Protein AF-A0A2W7AHA7-F1 (afdb_monomer)

pLDDT: mean 85.13, std 16.03, range [40.22, 98.12]

Secondary structure (DSSP, 8-state):
-----SSHHHHHHHHHHHHHHHH-PEEEEEEEEETTEEEEEEEE-TTS-EEEE----TT----------

Solvent-accessible surface area (backbone atoms only — not comparable to full-atom values): 4448 Å² total; per-residue (Å²): 137,79,92,76,68,95,28,46,57,60,47,48,52,52,46,70,77,35,34,48,81,77,70,56,27,46,82,73,43,67,61,37,77,54,97,96,40,73,35,52,34,33,29,34,39,89,86,74,44,84,41,82,42,81,84,80,55,88,91,64,90,50,67,66,75,72,82,76,130

Foldseek 3Di:
DDDWDPAPVRVLVVCVVCVCVPPVWAWDDALDDDPNDTFGTWTAHPVGDIDGDHDDIPDDHCPPPPPDD

Mean predicted aligned error: 6.38 Å

Structure (mmCIF, N/CA/C/O backbone):
data_AF-A0A2W7AHA7-F1
#
_entry.id   AF-A0A2W7AHA7-F1
#
loop_
_atom_site.group_PDB
_atom_site.id
_atom_site.type_symbol
_atom_site.label_atom_id
_atom_site.label_alt_id
_atom_site.label_comp_id
_atom_site.label_asym_id
_atom_site.label_entity_id
_atom_site.label_seq_id
_atom_site.pdbx_PDB_ins_code
_atom_site.Cartn_x
_atom_site.Cartn_y
_atom_site.Cartn_z
_atom_site.occupancy
_atom_site.B_iso_or_equiv
_atom_site.auth_seq_id
_atom_site.auth_comp_id
_atom_site.auth_asym_id
_atom_site.auth_atom_id
_atom_site.pdbx_PDB_model_num
ATOM 1 N N . MET A 1 1 ? 26.934 4.002 -3.561 1.00 55.69 1 MET A N 1
ATOM 2 C CA . MET A 1 1 ? 25.755 3.428 -4.236 1.00 55.69 1 MET A CA 1
ATOM 3 C C . MET A 1 1 ? 24.933 2.737 -3.168 1.00 55.69 1 MET A C 1
ATOM 5 O O . MET A 1 1 ? 25.377 1.724 -2.643 1.00 55.69 1 MET A O 1
ATOM 9 N N . SER A 1 2 ? 23.848 3.372 -2.733 1.00 75.00 2 SER A N 1
ATOM 10 C CA . SER A 1 2 ? 22.885 2.787 -1.797 1.00 75.00 2 SER A CA 1
ATOM 11 C C . SER A 1 2 ? 21.923 1.879 -2.556 1.00 75.00 2 SER A C 1
ATOM 13 O O . SER A 1 2 ? 21.689 2.069 -3.747 1.00 75.00 2 SER A O 1
ATOM 15 N N . TRP A 1 3 ? 21.391 0.877 -1.866 1.00 82.38 3 TRP A N 1
ATOM 16 C CA . TRP A 1 3 ? 20.291 0.073 -2.384 1.00 82.38 3 TRP A CA 1
ATOM 17 C C . TRP A 1 3 ? 19.028 0.939 -2.523 1.00 82.38 3 TRP A C 1
ATOM 19 O O . TRP A 1 3 ? 18.765 1.763 -1.646 1.00 82.38 3 TRP A O 1
ATOM 29 N N . GLN A 1 4 ? 18.266 0.741 -3.600 1.00 81.44 4 GLN A N 1
ATOM 30 C CA . GLN A 1 4 ? 16.989 1.410 -3.864 1.00 81.44 4 GLN A CA 1
ATOM 31 C C . GLN A 1 4 ? 16.054 0.486 -4.656 1.00 81.44 4 GLN A C 1
ATOM 33 O O . GLN A 1 4 ? 16.516 -0.482 -5.269 1.00 81.44 4 GLN A O 1
ATOM 38 N N . PHE A 1 5 ? 14.752 0.786 -4.656 1.00 85.50 5 PHE A N 1
ATOM 39 C CA . PHE A 1 5 ? 13.804 0.100 -5.537 1.00 85.50 5 PHE A CA 1
ATOM 40 C C . PHE A 1 5 ? 14.025 0.515 -6.995 1.00 85.50 5 PHE A C 1
ATOM 42 O O . PHE A 1 5 ? 14.639 1.544 -7.272 1.00 85.50 5 PHE A O 1
ATOM 49 N N . ASP A 1 6 ? 13.506 -0.275 -7.931 1.00 84.31 6 ASP A N 1
ATOM 50 C CA . ASP A 1 6 ? 13.617 0.026 -9.364 1.00 84.31 6 ASP A CA 1
ATOM 51 C C . ASP A 1 6 ? 12.705 1.201 -9.782 1.00 84.31 6 ASP A C 1
ATOM 53 O O . ASP A 1 6 ? 13.083 2.041 -10.590 1.00 84.31 6 ASP A O 1
ATOM 57 N N . CYS A 1 7 ? 11.515 1.326 -9.175 1.00 83.25 7 CYS A N 1
ATOM 58 C CA . CYS A 1 7 ? 10.600 2.452 -9.398 1.00 83.25 7 CYS A CA 1
ATOM 59 C C . CYS A 1 7 ? 9.631 2.658 -8.219 1.00 83.25 7 CYS A C 1
ATOM 61 O O . CYS A 1 7 ? 9.540 1.811 -7.324 1.00 83.25 7 CYS A O 1
ATOM 63 N N . GLU A 1 8 ? 8.875 3.764 -8.239 1.00 85.25 8 GLU A N 1
ATOM 64 C CA . GLU A 1 8 ? 7.873 4.078 -7.205 1.00 85.25 8 GLU A CA 1
ATOM 65 C C . GLU A 1 8 ? 6.754 3.032 -7.129 1.00 85.25 8 GLU A C 1
ATOM 67 O O . GLU A 1 8 ? 6.340 2.674 -6.033 1.00 85.25 8 GLU A O 1
ATOM 72 N N . LEU A 1 9 ? 6.336 2.452 -8.261 1.00 86.94 9 LEU A N 1
ATOM 73 C CA . LEU A 1 9 ? 5.327 1.386 -8.267 1.00 86.94 9 LEU A CA 1
ATOM 74 C C . LEU A 1 9 ? 5.809 0.145 -7.502 1.00 86.94 9 LEU A C 1
ATOM 76 O O . LEU A 1 9 ? 5.062 -0.415 -6.706 1.00 86.94 9 LEU A O 1
ATOM 80 N N . SER A 1 10 ? 7.066 -0.263 -7.701 1.00 89.12 10 SER A N 1
ATOM 81 C CA . SER A 1 10 ? 7.662 -1.403 -6.994 1.00 89.12 10 SER A CA 1
ATOM 82 C C . SER A 1 10 ? 7.797 -1.139 -5.492 1.00 89.12 10 SER A C 1
ATOM 84 O O . SER A 1 10 ? 7.604 -2.045 -4.680 1.00 89.12 10 SER A O 1
ATOM 86 N N . LEU A 1 11 ? 8.115 0.104 -5.118 1.00 91.50 11 LEU A N 1
ATOM 87 C CA . LEU A 1 11 ? 8.134 0.552 -3.727 1.00 91.50 11 LEU A CA 1
ATOM 88 C C . LEU A 1 11 ? 6.723 0.495 -3.119 1.00 91.50 11 LEU A C 1
ATOM 90 O O . LEU A 1 11 ? 6.534 -0.074 -2.044 1.00 91.50 11 LEU A O 1
ATOM 94 N N . GLU A 1 12 ? 5.728 1.037 -3.818 1.00 91.75 12 GLU A N 1
ATOM 95 C CA . GLU A 1 12 ? 4.335 1.054 -3.377 1.00 91.75 12 GLU A CA 1
ATOM 96 C C . GLU A 1 12 ? 3.766 -0.362 -3.242 1.00 91.75 12 GLU A C 1
ATOM 98 O O . GLU A 1 12 ? 3.166 -0.676 -2.218 1.00 91.75 12 GLU A O 1
ATOM 103 N N . ASP A 1 13 ? 4.021 -1.253 -4.205 1.00 93.25 13 ASP A N 1
ATOM 104 C CA . ASP A 1 13 ? 3.603 -2.658 -4.151 1.00 93.25 13 ASP A CA 1
ATOM 105 C C . ASP A 1 13 ? 4.221 -3.390 -2.953 1.00 93.25 13 ASP A C 1
ATOM 107 O O . ASP A 1 13 ? 3.534 -4.141 -2.251 1.00 93.25 13 ASP A O 1
ATOM 111 N N . PHE A 1 14 ? 5.506 -3.146 -2.677 1.00 94.56 14 PHE A N 1
ATOM 112 C CA . PHE A 1 14 ? 6.187 -3.732 -1.527 1.00 94.56 14 PHE A CA 1
ATOM 113 C C . PHE A 1 14 ? 5.550 -3.283 -0.206 1.00 94.56 14 PHE A C 1
ATOM 115 O O . PHE A 1 14 ? 5.227 -4.126 0.638 1.00 94.56 14 PHE A O 1
ATOM 122 N N . PHE A 1 15 ? 5.321 -1.979 -0.028 1.00 95.19 15 PHE A N 1
ATOM 123 C CA . PHE A 1 15 ? 4.667 -1.459 1.174 1.00 95.19 15 PHE A CA 1
ATOM 124 C C . PHE A 1 15 ? 3.208 -1.904 1.264 1.00 95.19 15 PHE A C 1
ATOM 126 O O . PHE A 1 15 ? 2.767 -2.310 2.338 1.00 95.19 15 PHE A O 1
ATOM 133 N N . TRP A 1 16 ? 2.473 -1.920 0.153 1.00 95.75 16 TRP A N 1
ATOM 134 C CA . TRP A 1 16 ? 1.089 -2.381 0.109 1.00 95.75 16 TRP A CA 1
ATOM 135 C C . TRP A 1 16 ? 0.958 -3.829 0.572 1.00 95.75 16 TRP A C 1
ATOM 137 O O . TRP A 1 16 ? 0.036 -4.139 1.312 1.00 95.75 16 TRP A O 1
ATOM 147 N N . GLN A 1 17 ? 1.881 -4.720 0.217 1.00 96.81 17 GLN A N 1
ATOM 148 C CA . GLN A 1 17 ? 1.810 -6.125 0.641 1.00 96.81 17 GLN A CA 1
ATOM 149 C C . GLN A 1 17 ? 2.298 -6.352 2.078 1.00 96.81 17 GLN A C 1
ATOM 151 O O . GLN A 1 17 ? 1.888 -7.316 2.723 1.00 96.81 17 GLN A O 1
ATOM 156 N N . ASN A 1 18 ? 3.153 -5.466 2.599 1.00 96.75 18 ASN A N 1
ATOM 157 C CA . ASN A 1 18 ? 3.879 -5.687 3.853 1.00 96.75 18 ASN A CA 1
ATOM 158 C C . ASN A 1 18 ? 3.582 -4.644 4.942 1.00 96.75 18 ASN A C 1
ATOM 160 O O . ASN A 1 18 ? 4.234 -4.635 5.984 1.00 96.75 18 ASN A O 1
ATOM 164 N N . LEU A 1 19 ? 2.586 -3.774 4.756 1.00 96.25 19 LEU A N 1
ATOM 165 C CA . LEU A 1 19 ? 2.336 -2.654 5.670 1.00 96.25 19 LEU A CA 1
ATOM 166 C C . LEU A 1 19 ? 2.106 -3.104 7.120 1.00 96.25 19 LEU A C 1
ATOM 168 O O . LEU A 1 19 ? 2.599 -2.481 8.066 1.00 96.25 19 LEU A O 1
ATOM 172 N N . LYS A 1 20 ? 1.407 -4.231 7.293 1.00 96.44 20 LYS A N 1
ATOM 173 C CA . LYS A 1 20 ? 1.131 -4.792 8.615 1.00 96.44 20 LYS A CA 1
ATOM 174 C C . LYS A 1 20 ? 2.385 -5.323 9.302 1.00 96.44 20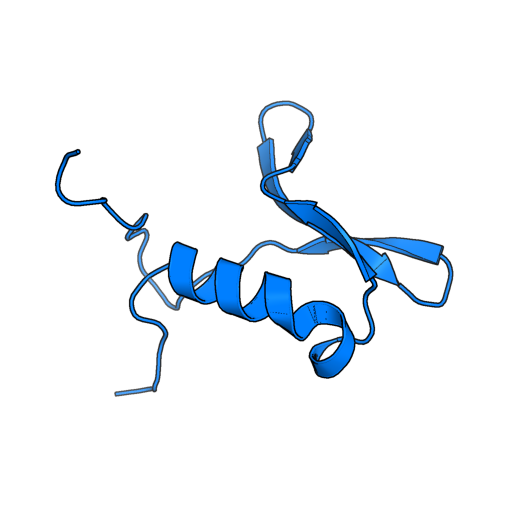 LYS A C 1
ATOM 176 O O . LYS A 1 20 ? 2.540 -5.111 10.499 1.00 96.44 20 LYS A O 1
ATOM 181 N N . SER A 1 21 ? 3.271 -6.000 8.578 1.00 97.56 21 SER A N 1
ATOM 182 C CA . SER A 1 21 ? 4.495 -6.564 9.158 1.00 97.56 21 SER A CA 1
ATOM 183 C C . SER A 1 21 ? 5.566 -5.499 9.396 1.00 97.56 21 SER A C 1
ATOM 185 O O . SER A 1 21 ? 6.265 -5.567 10.402 1.00 97.56 21 SER A O 1
ATOM 187 N N . LEU A 1 22 ? 5.667 -4.502 8.513 1.00 96.56 22 LEU A N 1
ATOM 188 C CA . LEU A 1 22 ? 6.685 -3.451 8.585 1.00 96.56 22 LEU A CA 1
ATOM 189 C C . LEU A 1 22 ? 6.341 -2.358 9.599 1.00 96.56 22 LEU A C 1
ATOM 191 O O . LEU A 1 22 ? 7.210 -1.925 10.350 1.00 96.56 22 LEU A O 1
ATOM 195 N N . LEU A 1 23 ? 5.086 -1.897 9.606 1.00 95.62 23 LEU A N 1
ATOM 196 C CA . LEU A 1 23 ? 4.669 -0.693 10.337 1.00 95.62 23 LEU A CA 1
ATOM 197 C C . LEU A 1 23 ? 3.494 -0.937 11.297 1.00 95.62 23 LEU A C 1
ATOM 199 O O . LEU A 1 23 ? 3.044 -0.010 11.967 1.00 95.62 23 LEU A O 1
ATOM 203 N N . ASN A 1 24 ? 2.978 -2.170 11.379 1.00 97.38 24 ASN A N 1
ATOM 204 C CA . ASN A 1 24 ? 1.787 -2.527 12.159 1.00 97.38 24 ASN A CA 1
ATOM 205 C C . ASN A 1 24 ? 0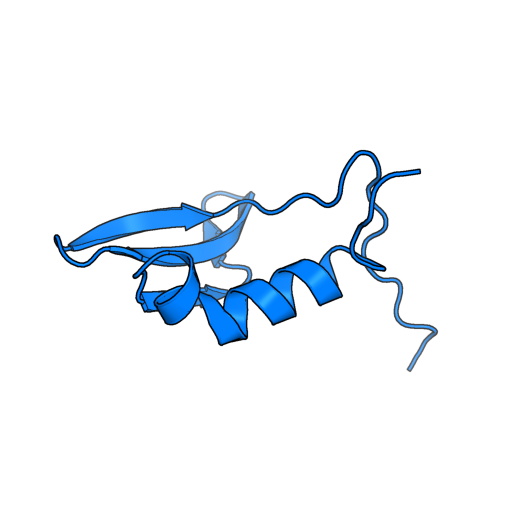.512 -1.749 11.769 1.00 97.38 24 ASN A C 1
ATOM 207 O O . ASN A 1 24 ? -0.433 -1.659 12.558 1.00 97.38 24 ASN A O 1
ATOM 211 N N . LEU A 1 25 ? 0.451 -1.235 10.540 1.00 98.06 25 LEU A N 1
ATOM 212 C CA . LEU A 1 25 ? -0.722 -0.548 10.000 1.00 98.06 25 LEU A CA 1
ATOM 213 C C . LEU A 1 25 ? -1.594 -1.519 9.198 1.00 98.06 25 LEU A C 1
ATOM 215 O O . LEU A 1 25 ? -1.099 -2.470 8.596 1.00 98.06 25 LEU A O 1
ATOM 219 N N . THR A 1 26 ? -2.898 -1.271 9.181 1.00 97.31 26 THR A N 1
ATOM 220 C CA . THR A 1 26 ? -3.854 -1.987 8.327 1.00 97.31 26 THR A CA 1
ATOM 221 C C . THR A 1 26 ? -4.160 -1.113 7.115 1.00 97.31 26 THR A C 1
ATOM 223 O O . THR A 1 26 ? -4.553 0.040 7.300 1.00 97.31 26 THR A O 1
ATOM 226 N N . GLN A 1 27 ? -3.974 -1.626 5.893 1.00 96.75 27 GLN A N 1
ATOM 227 C CA . GLN A 1 27 ? -4.292 -0.863 4.682 1.00 96.75 27 GLN A CA 1
ATOM 228 C C . GLN A 1 27 ? -5.799 -0.577 4.606 1.00 96.75 27 GLN A C 1
ATOM 230 O O . GLN A 1 27 ? -6.610 -1.436 4.955 1.00 96.75 27 GLN A O 1
ATOM 235 N N . LEU A 1 28 ? -6.169 0.613 4.137 1.00 96.12 28 LEU A N 1
ATOM 236 C CA . LEU A 1 28 ? -7.557 0.992 3.870 1.00 96.12 28 LEU A CA 1
ATOM 237 C C . LEU A 1 28 ? -7.791 1.251 2.385 1.00 96.12 28 LEU A C 1
ATOM 239 O O . LEU A 1 28 ? -8.746 0.722 1.826 1.00 96.12 28 LEU A O 1
ATOM 243 N N . ASP A 1 29 ? -6.930 2.052 1.760 1.00 95.31 29 ASP A N 1
ATOM 244 C CA . ASP A 1 29 ? -7.042 2.394 0.344 1.00 95.31 29 ASP A CA 1
ATOM 245 C C . ASP A 1 29 ? -5.665 2.692 -0.253 1.00 95.31 29 ASP A C 1
ATOM 247 O O . ASP A 1 29 ? -4.725 3.045 0.466 1.00 95.31 29 ASP A O 1
ATOM 251 N N . ARG A 1 30 ? -5.552 2.536 -1.568 1.00 93.50 30 ARG A N 1
ATOM 252 C CA . ARG A 1 30 ? -4.329 2.757 -2.341 1.00 93.50 30 ARG A CA 1
ATOM 253 C C . ARG A 1 30 ? -4.582 3.850 -3.375 1.00 93.50 30 ARG A C 1
ATOM 255 O O . ARG A 1 30 ? -5.650 3.867 -3.979 1.00 93.50 30 ARG A O 1
ATOM 262 N N . GLN A 1 31 ? -3.613 4.738 -3.598 1.00 88.94 31 GLN A N 1
ATOM 263 C CA . GLN A 1 31 ? -3.744 5.889 -4.506 1.00 88.94 31 GLN A CA 1
ATOM 264 C C . GLN A 1 31 ? -5.011 6.709 -4.209 1.00 88.94 31 GLN A C 1
ATOM 266 O O . GLN A 1 31 ? -5.772 7.110 -5.099 1.00 88.94 31 GLN A O 1
ATOM 271 N N . HIS A 1 32 ? -5.250 6.936 -2.919 1.00 91.88 32 HIS A N 1
ATOM 272 C CA . HIS A 1 32 ? -6.464 7.551 -2.415 1.00 91.88 32 HIS A CA 1
ATOM 273 C C . HIS A 1 32 ? -6.509 9.039 -2.782 1.00 91.88 32 HIS A C 1
ATOM 275 O O . HIS A 1 32 ? -5.555 9.783 -2.551 1.00 91.88 32 HIS A O 1
ATOM 281 N N . ARG A 1 33 ? -7.632 9.495 -3.349 1.00 91.44 33 ARG A N 1
ATOM 282 C CA . ARG A 1 33 ? -7.800 10.877 -3.825 1.00 91.44 33 ARG A CA 1
ATOM 283 C C . ARG A 1 33 ? -8.498 11.745 -2.782 1.00 91.44 33 ARG A C 1
ATOM 285 O O . ARG A 1 33 ? -9.668 11.522 -2.485 1.00 91.44 33 ARG A O 1
ATOM 292 N N . ILE A 1 34 ? -7.824 12.794 -2.309 1.00 87.81 34 ILE A N 1
ATOM 293 C CA . ILE A 1 34 ? -8.391 13.807 -1.402 1.00 87.81 34 ILE A CA 1
ATOM 294 C C . ILE A 1 34 ? -8.038 15.193 -1.929 1.00 87.81 34 ILE A C 1
ATOM 296 O O . ILE A 1 34 ? -6.866 15.496 -2.113 1.00 87.81 34 ILE A O 1
ATOM 300 N N . ASN A 1 35 ? -9.038 16.058 -2.130 1.00 85.38 35 ASN A N 1
ATOM 301 C CA . ASN A 1 35 ? -8.856 17.486 -2.443 1.00 85.38 35 ASN A CA 1
ATOM 302 C C . ASN A 1 35 ? -7.751 17.768 -3.485 1.00 8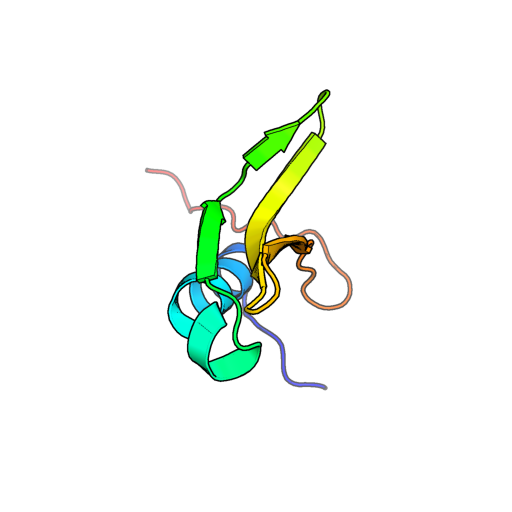5.38 35 ASN A C 1
ATOM 304 O O . ASN A 1 35 ? -6.839 18.556 -3.244 1.00 85.38 35 ASN A O 1
ATOM 308 N N . ASN A 1 36 ? -7.840 17.106 -4.643 1.00 87.81 36 ASN A N 1
ATOM 309 C CA . ASN A 1 36 ? -6.889 17.178 -5.765 1.00 87.81 36 ASN A CA 1
ATOM 310 C C . ASN A 1 36 ? -5.480 16.611 -5.511 1.00 87.81 36 ASN A C 1
ATOM 312 O O . ASN A 1 36 ? -4.622 16.735 -6.382 1.00 87.81 36 ASN A O 1
ATOM 316 N N . GLN A 1 37 ? -5.242 15.960 -4.380 1.00 87.69 37 GLN A N 1
ATOM 317 C CA . GLN A 1 37 ? -4.014 15.222 -4.098 1.00 87.69 37 GLN A CA 1
ATOM 318 C C . GLN A 1 37 ? -4.278 13.718 -4.159 1.00 87.69 37 GLN A C 1
ATOM 320 O O . GLN A 1 37 ? -5.400 13.256 -3.928 1.00 87.69 37 GLN A O 1
ATOM 325 N N . VAL A 1 38 ? -3.237 12.969 -4.505 1.00 89.06 38 VAL A N 1
ATOM 326 C CA . VAL A 1 38 ? -3.211 11.508 -4.437 1.00 89.06 38 VAL A CA 1
ATOM 327 C C . VAL A 1 38 ? -2.272 11.151 -3.296 1.00 89.06 38 VAL A C 1
ATOM 329 O O . VAL A 1 38 ? -1.171 11.683 -3.244 1.00 89.06 38 VAL A O 1
ATOM 332 N N . VAL A 1 39 ? -2.738 10.306 -2.384 1.00 92.25 39 VAL A N 1
ATOM 333 C CA . VAL A 1 39 ? -1.934 9.711 -1.313 1.00 92.25 39 VAL A CA 1
ATOM 334 C C . VAL A 1 39 ? -1.663 8.265 -1.698 1.00 92.25 39 VAL A C 1
ATOM 336 O O . VAL A 1 39 ? -2.616 7.536 -1.985 1.00 92.25 39 VAL A O 1
ATOM 339 N N . ASP A 1 40 ? -0.403 7.838 -1.673 1.00 92.62 40 ASP A N 1
ATOM 340 C CA . ASP A 1 40 ? -0.021 6.489 -2.109 1.00 92.62 40 ASP A CA 1
ATOM 341 C C . ASP A 1 40 ? -0.753 5.405 -1.310 1.00 92.62 40 ASP A C 1
ATOM 343 O O . ASP A 1 40 ? -1.389 4.522 -1.885 1.00 92.62 40 ASP A O 1
ATOM 347 N N . ILE A 1 41 ? -0.734 5.486 0.027 1.00 95.56 41 ILE A N 1
ATOM 348 C CA . ILE A 1 41 ? -1.443 4.527 0.884 1.00 95.56 41 ILE A CA 1
ATOM 349 C C . ILE A 1 41 ? -2.176 5.244 2.022 1.00 95.56 41 ILE A 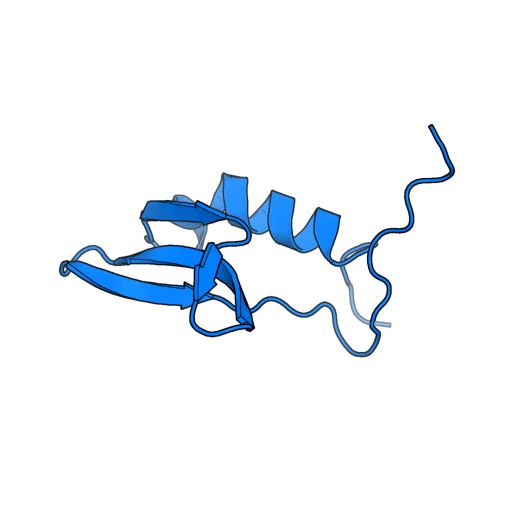C 1
ATOM 351 O O . ILE A 1 41 ? -1.580 5.943 2.843 1.00 95.56 41 ILE A O 1
ATOM 355 N N . LEU A 1 42 ? -3.481 4.996 2.121 1.00 96.88 42 LEU A N 1
ATOM 356 C CA . LEU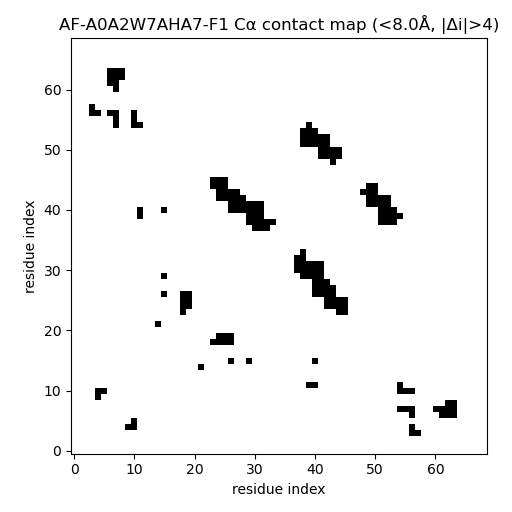 A 1 42 ? -4.303 5.299 3.288 1.00 96.88 42 LEU A CA 1
ATOM 357 C C . LEU A 1 42 ? -4.351 4.063 4.190 1.00 96.88 42 LEU A C 1
ATOM 359 O O . LEU A 1 42 ? -4.675 2.963 3.739 1.00 96.88 42 LEU A O 1
ATOM 363 N N . ALA A 1 43 ? -4.066 4.236 5.475 1.00 97.44 43 ALA A N 1
ATOM 364 C CA . ALA A 1 43 ? -4.045 3.146 6.441 1.00 97.44 43 ALA A CA 1
ATOM 365 C C . ALA A 1 43 ? -4.628 3.563 7.795 1.00 97.44 43 ALA A C 1
ATOM 367 O O . ALA A 1 43 ? -4.855 4.743 8.070 1.00 97.44 43 ALA A O 1
ATOM 368 N N . VAL A 1 44 ? -4.845 2.575 8.661 1.00 98.12 44 VAL A N 1
ATOM 369 C CA . VAL A 1 44 ? -5.224 2.786 10.059 1.00 98.12 44 VAL A CA 1
ATOM 370 C C . VAL A 1 44 ? -4.228 2.113 10.991 1.00 98.12 44 VAL A C 1
ATOM 372 O O . VAL A 1 44 ? -3.796 0.976 10.776 1.00 98.12 44 VAL A O 1
ATOM 375 N N . SER A 1 45 ? -3.846 2.827 12.040 1.00 97.50 45 SER A N 1
ATOM 376 C CA . SER A 1 45 ? -3.002 2.301 13.106 1.00 97.50 45 SER A CA 1
ATOM 377 C C . SER A 1 45 ? -3.805 1.449 14.106 1.00 97.50 45 SER A C 1
ATOM 379 O O . SER A 1 45 ? -5.035 1.526 14.161 1.00 97.50 45 SER A O 1
ATOM 381 N N . PRO A 1 46 ? -3.142 0.657 14.971 1.00 97.62 46 PRO A N 1
ATOM 382 C CA . PRO A 1 46 ? -3.832 -0.141 15.991 1.00 97.62 46 PRO A CA 1
ATOM 383 C C . PRO A 1 46 ? -4.683 0.684 16.969 1.00 97.62 46 PRO A C 1
ATOM 385 O O . PRO A 1 46 ? -5.668 0.181 17.501 1.00 97.62 46 PRO A O 1
ATOM 388 N N . ASN A 1 47 ? -4.325 1.951 17.195 1.00 97.31 47 ASN A N 1
ATOM 389 C CA . ASN A 1 47 ? -5.073 2.900 18.024 1.00 97.31 47 ASN A CA 1
ATOM 390 C C . ASN A 1 47 ? -6.119 3.711 17.231 1.00 97.31 47 ASN A C 1
ATOM 392 O O . ASN A 1 47 ? -6.542 4.763 17.699 1.00 97.31 47 ASN A O 1
ATOM 396 N N . GLN A 1 48 ? -6.544 3.223 16.059 1.00 96.25 48 GLN A N 1
ATOM 397 C CA . GLN A 1 48 ? -7.615 3.804 15.235 1.00 96.25 48 GLN A CA 1
ATOM 398 C C . GLN A 1 48 ? -7.326 5.219 14.708 1.00 96.25 48 GLN A C 1
ATOM 400 O O . GLN A 1 48 ? -8.246 5.993 14.452 1.00 96.25 48 GLN A O 1
ATOM 405 N N . GLN A 1 49 ? -6.053 5.569 14.519 1.00 98.06 49 GLN A N 1
ATOM 406 C CA . GLN A 1 49 ? -5.680 6.824 13.870 1.00 98.06 49 GLN A CA 1
ATOM 407 C C . GLN A 1 49 ? -5.545 6.602 12.366 1.00 98.06 49 GLN A C 1
ATOM 409 O O . GLN A 1 49 ? -4.981 5.599 11.924 1.00 98.06 49 GLN A O 1
ATOM 414 N N . ILE A 1 50 ? -6.051 7.554 11.585 1.00 96.94 50 ILE A N 1
ATOM 415 C CA . ILE A 1 50 ? -5.817 7.588 10.144 1.00 96.94 50 ILE A CA 1
ATOM 416 C C . ILE A 1 50 ? -4.360 7.964 9.885 1.00 96.94 50 ILE A C 1
ATOM 418 O O . ILE A 1 50 ? -3.854 8.941 10.437 1.00 96.94 50 ILE A O 1
ATOM 422 N N . VAL A 1 51 ? -3.709 7.188 9.025 1.00 96.62 51 VAL A N 1
ATOM 423 C CA . VAL A 1 51 ? -2.335 7.404 8.581 1.00 96.62 51 VAL A CA 1
ATOM 424 C C . VAL A 1 51 ? -2.336 7.561 7.064 1.00 96.62 51 VAL A C 1
ATOM 426 O O . VAL A 1 51 ? -2.864 6.713 6.347 1.00 96.62 51 VAL A O 1
ATOM 429 N N . LEU A 1 52 ? -1.738 8.653 6.592 1.00 95.38 52 LEU A N 1
ATOM 430 C CA . LEU A 1 52 ? -1.473 8.915 5.179 1.00 95.38 52 LEU A CA 1
ATOM 431 C C . LEU A 1 52 ? 0.011 8.656 4.934 1.00 95.38 52 LEU A C 1
ATOM 433 O O . LEU A 1 52 ? 0.853 9.280 5.582 1.00 95.38 52 LEU A O 1
ATOM 437 N N . LEU A 1 53 ? 0.327 7.720 4.046 1.00 93.81 53 LEU A N 1
ATOM 438 C CA . LEU A 1 53 ? 1.696 7.409 3.656 1.00 93.81 53 LEU A CA 1
ATOM 439 C C . LEU A 1 53 ? 1.954 7.957 2.258 1.00 93.81 53 LEU A C 1
ATOM 441 O O . LEU A 1 53 ? 1.264 7.589 1.310 1.00 93.81 53 LEU A O 1
ATOM 445 N N . GLU A 1 54 ? 2.979 8.797 2.170 1.00 92.12 54 GLU A N 1
ATOM 446 C CA . GLU A 1 54 ? 3.581 9.256 0.923 1.00 92.12 54 GLU A CA 1
ATOM 447 C C . GLU A 1 54 ? 4.933 8.552 0.778 1.00 92.12 54 GLU A C 1
ATOM 449 O O . GLU A 1 54 ? 5.789 8.634 1.667 1.00 92.12 54 GLU A O 1
ATOM 454 N N . LEU A 1 55 ? 5.117 7.829 -0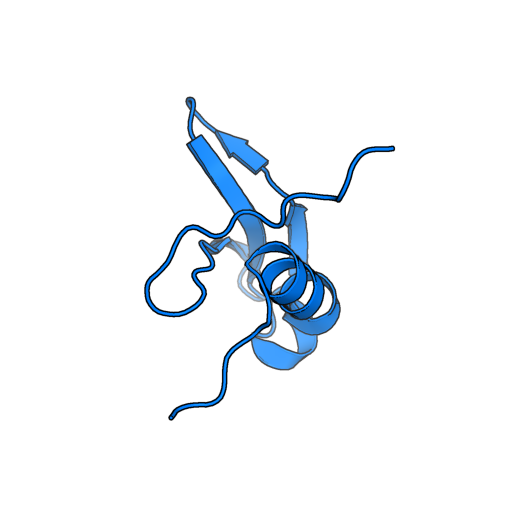.317 1.00 91.00 55 LEU A N 1
ATOM 455 C CA . LEU A 1 55 ? 6.296 7.035 -0.613 1.00 91.00 55 LEU A CA 1
ATOM 456 C C . LEU A 1 55 ? 7.157 7.763 -1.648 1.00 91.00 55 LEU A C 1
ATOM 458 O O . LEU A 1 55 ? 6.670 8.383 -2.595 1.00 91.00 55 LEU A O 1
ATOM 462 N N . LYS A 1 56 ? 8.475 7.699 -1.451 1.00 85.75 56 LYS A N 1
ATOM 463 C CA . LYS A 1 56 ? 9.469 8.235 -2.384 1.00 85.75 56 LYS A CA 1
ATOM 464 C C . LYS A 1 56 ? 10.647 7.280 -2.461 1.00 85.75 56 LYS A C 1
ATOM 466 O O . LYS A 1 56 ? 11.194 6.878 -1.434 1.00 85.75 56 LYS A O 1
ATOM 471 N N . ASN A 1 57 ? 11.045 6.940 -3.679 1.00 83.69 57 ASN A N 1
ATOM 472 C CA . ASN A 1 57 ? 12.337 6.320 -3.937 1.00 83.69 57 ASN A CA 1
ATOM 473 C C . ASN A 1 57 ? 13.364 7.462 -4.033 1.00 83.69 57 ASN A C 1
ATOM 475 O O . ASN A 1 57 ? 13.059 8.498 -4.620 1.00 83.69 57 ASN A O 1
ATOM 479 N N . THR A 1 58 ? 14.521 7.346 -3.381 1.00 70.00 58 THR A N 1
ATOM 480 C CA . THR A 1 58 ? 15.491 8.448 -3.228 1.00 70.00 58 THR A CA 1
ATOM 481 C C . THR A 1 58 ? 15.796 9.152 -4.553 1.00 70.00 58 THR A C 1
ATOM 483 O O . THR A 1 58 ? 16.344 8.531 -5.454 1.00 70.00 58 THR A O 1
ATOM 486 N N . GLU A 1 59 ? 15.441 10.440 -4.624 1.00 58.41 59 GLU A N 1
ATOM 487 C CA . GLU A 1 59 ? 15.791 11.395 -5.685 1.00 58.41 59 GLU A CA 1
ATOM 488 C C . GLU A 1 59 ? 15.615 10.892 -7.130 1.00 58.41 59 GLU A C 1
ATOM 490 O O . GLU A 1 59 ? 16.574 10.876 -7.882 1.00 58.41 59 GLU A O 1
ATOM 495 N N . ASP A 1 60 ? 14.411 10.498 -7.553 1.00 53.78 60 ASP A N 1
ATOM 496 C CA . ASP A 1 60 ? 13.861 10.950 -8.844 1.00 53.78 60 ASP A CA 1
ATOM 497 C C . ASP A 1 60 ? 12.503 10.322 -9.174 1.00 53.78 60 ASP A C 1
ATOM 499 O O . ASP A 1 60 ? 12.218 9.156 -8.905 1.00 53.78 60 ASP A O 1
ATOM 503 N N . ARG A 1 61 ? 11.684 11.153 -9.825 1.00 54.88 61 ARG A N 1
ATOM 504 C CA . ARG A 1 61 ? 10.300 10.931 -10.269 1.00 54.88 61 ARG A CA 1
ATOM 505 C C . ARG A 1 61 ? 10.217 9.990 -11.473 1.00 54.88 61 ARG A C 1
ATOM 507 O O . ARG A 1 61 ? 9.649 10.350 -12.504 1.00 54.88 61 ARG A O 1
ATOM 514 N N . TYR A 1 62 ? 10.800 8.803 -11.383 1.00 54.06 62 TYR A N 1
ATOM 515 C CA . TYR A 1 62 ? 10.494 7.757 -12.351 1.00 54.06 62 TYR A CA 1
ATOM 516 C C . TYR A 1 62 ? 9.202 7.073 -11.903 1.00 54.06 62 TYR A C 1
ATOM 518 O O . TYR A 1 62 ? 9.214 6.000 -11.293 1.00 54.06 62 TYR A O 1
ATOM 526 N N . GLU A 1 63 ? 8.071 7.723 -12.204 1.00 57.84 63 GLU A N 1
ATOM 527 C CA . GLU A 1 63 ? 6.807 7.006 -12.343 1.00 57.84 63 GLU A CA 1
ATOM 528 C C . GLU A 1 63 ? 7.094 5.839 -13.285 1.00 57.84 63 GLU A C 1
ATOM 530 O O . GLU A 1 63 ? 7.679 6.021 -14.356 1.00 57.84 63 GLU A O 1
ATOM 535 N N . CYS A 1 64 ? 6.784 4.626 -12.839 1.00 60.28 64 CYS A N 1
ATOM 536 C CA . CYS A 1 64 ? 7.081 3.418 -13.588 1.00 60.28 64 CYS A CA 1
ATOM 537 C C . CYS A 1 64 ? 6.371 3.527 -14.950 1.00 60.28 64 CYS A C 1
ATOM 539 O O . CYS A 1 64 ? 5.164 3.313 -15.008 1.00 60.28 64 CYS A O 1
ATOM 541 N N . ILE A 1 65 ? 7.071 3.913 -16.030 1.00 55.88 65 ILE A N 1
ATOM 542 C CA . ILE A 1 65 ? 6.483 3.943 -17.374 1.00 55.88 65 ILE A CA 1
ATOM 543 C C . ILE A 1 65 ? 6.278 2.479 -17.750 1.00 55.88 65 ILE A C 1
ATOM 545 O O . ILE A 1 65 ? 7.266 1.777 -17.991 1.00 55.88 65 ILE A O 1
ATOM 549 N N . PRO A 1 66 ? 5.034 1.976 -17.819 1.00 49.94 66 PRO A N 1
ATOM 550 C CA . PRO A 1 66 ? 4.812 0.676 -18.407 1.00 49.94 66 PRO A CA 1
ATOM 551 C C . PRO A 1 66 ? 5.156 0.864 -19.882 1.00 49.94 66 PRO A C 1
ATOM 553 O O . PRO A 1 66 ? 4.521 1.672 -20.564 1.00 49.94 66 PRO A O 1
ATOM 556 N N . LEU A 1 67 ? 6.181 0.170 -20.380 1.00 52.03 67 LEU A N 1
ATOM 557 C CA . LEU A 1 67 ? 6.338 -0.000 -21.820 1.00 52.03 67 LEU A CA 1
ATOM 558 C C . LEU A 1 67 ? 4.98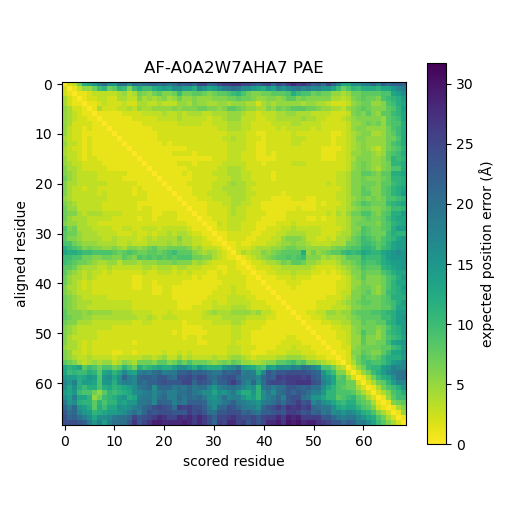4 -0.506 -22.345 1.00 52.03 67 LEU A C 1
ATOM 560 O O . LEU A 1 67 ? 4.535 -1.580 -21.956 1.00 52.03 67 LEU A O 1
ATOM 564 N N . LEU A 1 68 ? 4.327 0.379 -23.097 1.00 40.62 68 LEU A N 1
ATOM 565 C CA . LEU A 1 68 ? 2.998 0.323 -23.710 1.00 40.62 68 LEU A CA 1
ATOM 566 C C . LEU A 1 68 ? 2.337 -1.071 -23.733 1.00 40.62 68 LEU A C 1
ATOM 568 O O . LEU A 1 68 ? 2.893 -2.021 -24.284 1.00 40.62 68 LEU A O 1
ATOM 572 N N . ARG A 1 69 ? 1.111 -1.152 -23.195 1.00 40.22 69 ARG A N 1
ATOM 573 C CA . ARG A 1 69 ? 0.126 -2.161 -23.618 1.00 40.22 69 ARG A CA 1
ATOM 574 C C . ARG A 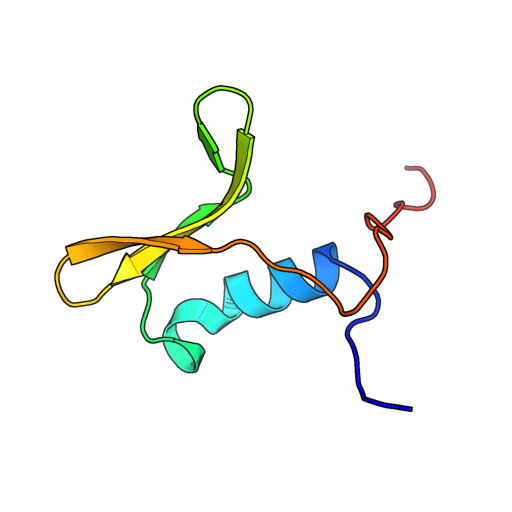1 69 ? -0.469 -1.778 -24.965 1.00 40.22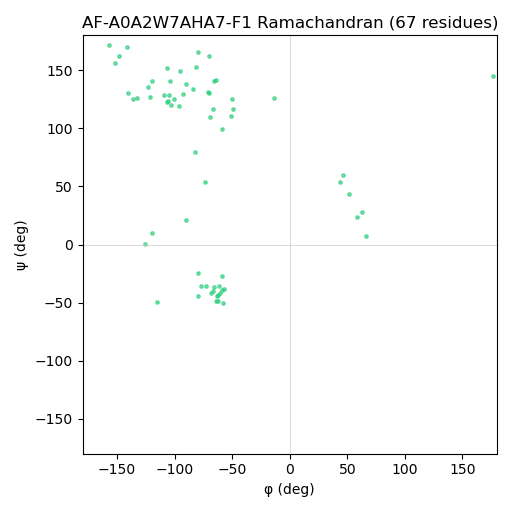 69 ARG A C 1
ATOM 576 O O . ARG A 1 69 ? -0.684 -0.562 -25.167 1.00 40.22 69 ARG A O 1
#

Nearest PDB structures (foldseek):
  5gkh-assembly1_B  TM=8.758E-01  e=6.761E-02  Thermococcus kodakarensis KOD1
  2vld-assembly1_B  TM=7.663E-01  e=7.665E-02  Pyrococcus abyssi
  4da2-assembly1_A  TM=6.343E-01  e=6.085E-01  Pyrococcus furiosus DSM 3638
  4dap-assembly1_A  TM=5.635E-01  e=1.884E+00  Escherichia coli K-12
  9hcj-assembly1_D0  TM=4.016E-01  e=7.496E+00  Dictyostelium discoideum

Sequence (69 aa):
MSWQFDCELSLEDFFWQNLKSLLNLTQLDRQHRINNQVVDILAVSPNQQIVLLELKNTEDRYECIPLLR

Radius of gyration: 13.3 Å; Cα contacts (8 Å, |Δi|>4): 97; chains: 1; bounding box: 35×24×42 Å